Protein AF-A0A1Z9MIT4-F1 (afdb_monomer_lite)

Structure (mmCIF, N/CA/C/O backbone):
data_AF-A0A1Z9MIT4-F1
#
_entry.id   AF-A0A1Z9MIT4-F1
#
loop_
_atom_site.group_PDB
_atom_site.id
_atom_site.type_symbol
_atom_site.label_atom_id
_atom_site.label_alt_id
_atom_site.label_comp_id
_atom_site.label_asym_id
_atom_site.label_entity_id
_atom_site.label_seq_id
_atom_site.pdbx_PDB_ins_code
_atom_site.Cartn_x
_atom_site.Cartn_y
_atom_site.Cartn_z
_atom_site.occupancy
_atom_site.B_iso_or_equiv
_atom_site.auth_seq_id
_atom_site.auth_comp_id
_atom_site.auth_asym_id
_atom_site.auth_atom_id
_atom_site.pdbx_PDB_model_num
ATOM 1 N N . MET A 1 1 ? 41.852 8.679 -5.220 1.00 59.47 1 MET A N 1
ATOM 2 C CA . MET A 1 1 ? 40.420 9.047 -5.125 1.00 59.47 1 MET A CA 1
ATOM 3 C C . MET A 1 1 ? 40.067 9.125 -3.645 1.00 59.47 1 MET A C 1
ATOM 5 O O . MET A 1 1 ? 40.566 8.296 -2.900 1.00 59.47 1 MET A O 1
ATOM 9 N N . ASN A 1 2 ? 39.336 10.146 -3.193 1.00 88.75 2 ASN A N 1
ATOM 10 C CA . ASN A 1 2 ? 39.001 10.308 -1.770 1.00 88.75 2 ASN A CA 1
ATOM 11 C C . ASN A 1 2 ? 37.955 9.251 -1.363 1.00 88.75 2 ASN A C 1
ATOM 13 O O . ASN A 1 2 ? 36.942 9.133 -2.051 1.00 88.75 2 ASN A O 1
ATOM 17 N N . LEU A 1 3 ? 38.187 8.530 -0.262 1.00 81.19 3 LEU A N 1
ATOM 18 C CA . LEU A 1 3 ? 37.276 7.514 0.286 1.00 81.19 3 LEU A CA 1
ATOM 19 C C . LEU A 1 3 ? 35.855 8.061 0.486 1.00 81.19 3 LEU A C 1
ATOM 21 O O . LEU A 1 3 ? 34.888 7.401 0.129 1.00 81.19 3 LEU A O 1
ATOM 25 N N . ILE A 1 4 ? 35.730 9.314 0.939 1.00 82.81 4 ILE A N 1
ATOM 26 C CA . ILE A 1 4 ? 34.428 9.975 1.121 1.00 82.81 4 ILE A CA 1
ATOM 27 C C . ILE A 1 4 ? 33.688 10.105 -0.217 1.00 82.81 4 ILE A C 1
ATOM 29 O O . ILE A 1 4 ? 32.490 9.854 -0.290 1.00 82.81 4 ILE A O 1
ATOM 33 N N . LYS A 1 5 ? 34.394 10.459 -1.301 1.00 81.00 5 LYS A N 1
ATOM 34 C CA . LYS A 1 5 ? 33.775 10.587 -2.630 1.00 81.00 5 LYS A CA 1
ATOM 35 C C . LYS A 1 5 ? 33.303 9.233 -3.164 1.00 81.00 5 LYS A C 1
ATOM 37 O O . LYS A 1 5 ? 32.215 9.162 -3.718 1.00 81.00 5 LYS A O 1
ATOM 42 N N . GLN A 1 6 ? 34.080 8.170 -2.948 1.00 82.19 6 GLN A N 1
ATOM 43 C CA . GLN A 1 6 ? 33.701 6.812 -3.355 1.00 82.19 6 GLN A CA 1
ATOM 44 C C . GLN A 1 6 ? 32.456 6.319 -2.609 1.00 82.19 6 GLN A C 1
ATOM 46 O O . GLN A 1 6 ? 31.543 5.797 -3.242 1.00 82.19 6 GLN A O 1
ATOM 51 N N . SER A 1 7 ? 32.379 6.542 -1.293 1.00 77.38 7 SER A N 1
ATOM 52 C CA . SER A 1 7 ? 31.197 6.175 -0.506 1.00 77.38 7 SER A CA 1
ATOM 53 C C . SER A 1 7 ? 29.946 6.941 -0.947 1.00 77.38 7 SER A C 1
ATOM 55 O O . SER A 1 7 ? 28.888 6.340 -1.091 1.00 77.38 7 SER A O 1
ATOM 57 N N . VAL A 1 8 ? 30.054 8.246 -1.227 1.00 83.31 8 VAL A N 1
ATOM 58 C CA . VAL A 1 8 ? 28.917 9.053 -1.716 1.00 83.31 8 VAL A CA 1
ATOM 59 C C . VAL A 1 8 ? 28.437 8.580 -3.093 1.00 83.31 8 VAL A C 1
ATOM 61 O O . VAL A 1 8 ? 27.231 8.466 -3.314 1.00 83.31 8 VAL A O 1
ATOM 64 N N . GLU A 1 9 ? 29.352 8.278 -4.016 1.00 83.00 9 GLU A N 1
ATOM 65 C CA . GLU A 1 9 ? 29.001 7.746 -5.341 1.00 83.00 9 GLU A CA 1
ATOM 66 C C . GLU A 1 9 ? 28.324 6.375 -5.251 1.00 83.00 9 GLU A C 1
ATOM 68 O O . GLU A 1 9 ? 27.368 6.116 -5.984 1.00 83.00 9 GLU A O 1
ATOM 73 N N . GLN A 1 10 ? 28.788 5.510 -4.346 1.00 78.31 10 GLN A N 1
ATOM 74 C CA . GLN A 1 10 ? 28.192 4.197 -4.122 1.00 78.31 10 GLN A CA 1
ATOM 75 C C . GLN A 1 10 ? 26.768 4.312 -3.564 1.00 78.31 10 GLN A C 1
ATOM 77 O O . GLN A 1 10 ? 25.849 3.757 -4.160 1.00 78.31 10 GLN A O 1
ATOM 82 N N . ILE A 1 11 ? 26.565 5.119 -2.516 1.00 77.12 11 ILE A N 1
ATOM 83 C CA . ILE A 1 11 ? 25.235 5.382 -1.937 1.00 77.12 11 ILE A CA 1
ATOM 84 C C . ILE A 1 11 ? 24.285 5.967 -2.989 1.00 77.12 11 ILE A C 1
ATOM 86 O O . ILE A 1 11 ? 23.116 5.602 -3.046 1.00 77.12 11 ILE A O 1
ATOM 90 N N . SER A 1 12 ? 24.779 6.866 -3.847 1.00 74.44 12 SER A N 1
ATOM 91 C CA . SER A 1 12 ? 23.968 7.482 -4.904 1.00 74.44 12 SER A CA 1
ATOM 92 C C . SER A 1 12 ? 23.562 6.483 -5.991 1.00 74.44 12 SER A C 1
ATOM 94 O O . SER A 1 12 ? 22.472 6.582 -6.543 1.00 74.44 12 SER A O 1
ATOM 96 N N . LYS A 1 13 ? 24.424 5.514 -6.315 1.00 71.06 13 LYS A N 1
ATOM 97 C CA . LYS A 1 13 ? 24.085 4.437 -7.255 1.00 71.06 13 LYS A CA 1
ATOM 98 C C . LYS A 1 13 ? 23.090 3.458 -6.647 1.00 71.06 13 LYS A C 1
ATOM 100 O O . LYS A 1 13 ? 22.129 3.101 -7.317 1.00 71.06 13 LYS A O 1
ATOM 105 N N . GLU A 1 14 ? 23.310 3.055 -5.400 1.00 67.88 14 GLU A N 1
ATOM 106 C CA . GLU A 1 14 ? 22.408 2.164 -4.666 1.00 67.88 14 GLU A CA 1
ATOM 107 C C . GLU A 1 14 ? 21.022 2.803 -4.511 1.00 67.88 14 GLU A C 1
ATOM 10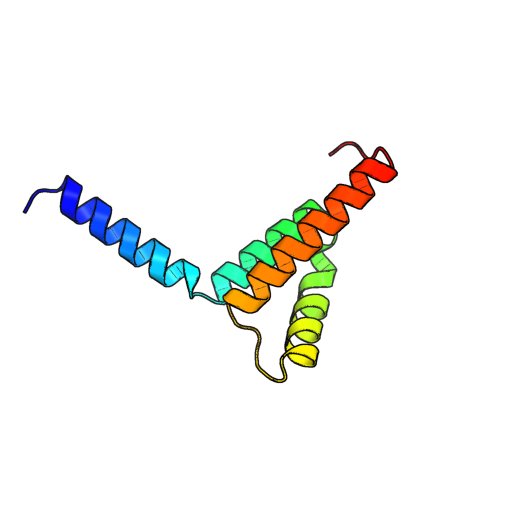9 O O . GLU A 1 14 ? 20.021 2.176 -4.843 1.00 67.88 14 GLU A O 1
ATOM 114 N N . SER A 1 15 ? 20.942 4.084 -4.137 1.00 63.72 15 SER A N 1
ATOM 115 C CA . SER A 1 15 ? 19.662 4.797 -4.039 1.00 63.72 15 SER A CA 1
ATOM 116 C C . SER A 1 15 ? 18.953 4.931 -5.387 1.00 63.72 15 SER A C 1
ATOM 118 O O . SER A 1 15 ? 17.733 4.783 -5.453 1.00 63.72 15 SER A O 1
ATOM 120 N N . PHE A 1 16 ? 19.700 5.158 -6.472 1.00 64.44 16 PHE A N 1
ATOM 121 C CA . PHE A 1 16 ? 19.134 5.212 -7.816 1.00 64.44 16 PHE A CA 1
ATOM 122 C C . PHE A 1 16 ? 18.577 3.852 -8.245 1.00 64.44 16 PHE A C 1
ATOM 124 O O . PHE A 1 16 ? 17.461 3.788 -8.747 1.00 64.44 16 PHE A O 1
ATOM 131 N N . ILE A 1 17 ? 19.310 2.760 -8.008 1.00 67.25 17 ILE A N 1
ATOM 132 C CA . ILE A 1 17 ? 18.842 1.398 -8.301 1.00 67.25 17 ILE A CA 1
ATOM 133 C C . ILE A 1 17 ? 17.575 1.088 -7.493 1.00 67.25 17 ILE A C 1
ATOM 135 O O . ILE A 1 17 ? 16.566 0.713 -8.085 1.00 67.25 17 ILE A O 1
ATOM 139 N N . ASN A 1 18 ? 17.577 1.362 -6.186 1.00 65.50 18 ASN A N 1
ATOM 140 C CA . ASN A 1 18 ? 16.433 1.119 -5.298 1.00 65.50 18 ASN A CA 1
ATOM 141 C C . ASN A 1 18 ? 15.197 1.955 -5.679 1.00 65.50 18 ASN A C 1
ATOM 143 O O . ASN A 1 18 ? 14.057 1.515 -5.521 1.00 65.50 18 ASN A O 1
ATOM 147 N N . TYR A 1 19 ? 15.399 3.161 -6.219 1.00 65.88 19 TYR A N 1
ATOM 148 C CA . TYR A 1 19 ? 14.304 3.990 -6.723 1.00 65.88 19 TYR A CA 1
ATOM 149 C C . TYR A 1 19 ? 13.631 3.383 -7.962 1.00 65.88 19 TYR A C 1
ATOM 151 O O . TYR A 1 19 ? 12.429 3.546 -8.150 1.00 65.88 19 TYR A O 1
ATOM 159 N N . TYR A 1 20 ? 14.352 2.645 -8.802 1.00 74.50 20 TYR A N 1
ATOM 160 C CA . TYR A 1 20 ? 13.729 1.941 -9.928 1.00 74.50 20 TYR A CA 1
ATOM 161 C C . TYR A 1 20 ? 13.330 0.504 -9.593 1.00 74.50 20 TYR A C 1
ATOM 163 O O . TYR A 1 20 ? 12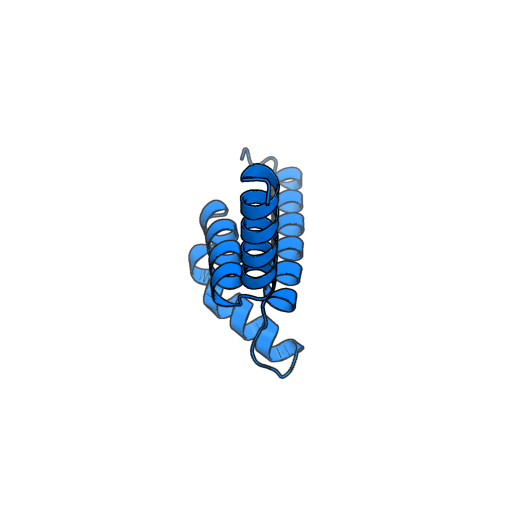.563 -0.088 -10.356 1.00 74.50 20 TYR A O 1
ATOM 171 N N . ASP A 1 21 ? 13.756 -0.012 -8.442 1.00 87.38 21 ASP A N 1
ATOM 172 C CA . ASP A 1 21 ? 13.411 -1.340 -7.956 1.00 87.38 21 ASP A CA 1
ATOM 173 C C . ASP A 1 21 ? 11.920 -1.449 -7.609 1.00 87.38 21 ASP A C 1
ATOM 175 O O . ASP A 1 21 ? 11.354 -0.673 -6.830 1.00 87.38 21 ASP A O 1
ATOM 179 N N . ARG A 1 22 ? 11.271 -2.418 -8.251 1.00 89.44 22 ARG A N 1
ATOM 180 C CA . ARG A 1 22 ? 9.861 -2.730 -8.053 1.00 89.44 22 ARG A CA 1
ATOM 181 C C . ARG A 1 22 ? 9.629 -3.446 -6.725 1.00 89.44 22 ARG A C 1
ATOM 183 O O . ARG A 1 22 ? 8.643 -3.125 -6.073 1.00 89.44 22 ARG A O 1
ATOM 190 N N . GLU A 1 23 ? 10.482 -4.394 -6.345 1.00 91.12 23 GLU A N 1
ATOM 191 C CA . GLU A 1 23 ? 10.324 -5.169 -5.107 1.00 91.12 23 GLU A CA 1
ATOM 192 C C . GLU A 1 23 ? 10.399 -4.235 -3.901 1.00 91.12 23 GLU A C 1
ATOM 194 O O . GLU A 1 23 ? 9.494 -4.240 -3.070 1.00 91.12 23 GLU A O 1
ATOM 199 N N . GLN A 1 24 ? 11.376 -3.323 -3.902 1.00 92.06 24 GLN A N 1
ATOM 200 C CA . GLN A 1 24 ? 11.490 -2.262 -2.901 1.00 92.06 24 GLN A CA 1
ATOM 201 C C . GLN A 1 24 ? 10.205 -1.419 -2.803 1.00 92.06 24 GLN A C 1
ATOM 203 O O . GLN A 1 24 ? 9.716 -1.142 -1.712 1.00 92.06 24 GLN A O 1
ATOM 208 N N . ALA A 1 25 ? 9.621 -1.025 -3.939 1.00 93.69 25 ALA A N 1
ATOM 209 C CA . ALA A 1 25 ? 8.371 -0.266 -3.943 1.00 93.69 25 ALA A CA 1
ATOM 210 C C . ALA A 1 25 ? 7.180 -1.092 -3.413 1.00 93.69 25 ALA A C 1
ATOM 212 O O . ALA A 1 25 ? 6.285 -0.550 -2.764 1.00 93.69 25 ALA A O 1
ATOM 213 N N . GLU A 1 26 ? 7.144 -2.400 -3.680 1.00 94.75 26 GLU A N 1
ATOM 214 C CA . GLU A 1 26 ? 6.125 -3.299 -3.129 1.00 94.75 26 GLU A CA 1
ATOM 215 C C . GLU A 1 26 ? 6.278 -3.518 -1.616 1.00 94.75 26 GLU A C 1
ATOM 217 O O . GLU A 1 26 ? 5.266 -3.721 -0.938 1.00 94.75 26 GLU A O 1
ATOM 222 N N . GLU A 1 27 ? 7.506 -3.494 -1.093 1.00 94.94 27 GLU A N 1
ATOM 223 C CA . GLU A 1 27 ? 7.790 -3.511 0.346 1.00 94.94 27 GLU A CA 1
ATOM 224 C C . GLU A 1 27 ? 7.341 -2.211 1.016 1.00 94.94 27 GLU A C 1
ATOM 226 O O . GLU A 1 27 ? 6.600 -2.266 1.993 1.00 94.94 27 GLU A O 1
ATOM 231 N N . GLU A 1 28 ? 7.673 -1.052 0.438 1.00 95.25 28 GLU A N 1
ATOM 232 C CA . GLU A 1 28 ? 7.210 0.258 0.925 1.00 95.25 28 GLU A CA 1
ATOM 233 C C . GLU A 1 28 ? 5.672 0.314 1.012 1.00 95.25 28 GLU A C 1
ATOM 235 O O . GLU A 1 28 ? 5.110 0.676 2.051 1.00 95.25 28 GLU A O 1
ATOM 240 N N . LEU A 1 29 ? 4.983 -0.140 -0.044 1.00 96.62 29 LEU A N 1
ATOM 241 C CA . LEU A 1 29 ? 3.521 -0.249 -0.055 1.00 96.62 29 LEU A CA 1
ATOM 242 C C . LEU A 1 29 ? 3.012 -1.202 1.040 1.00 96.62 29 LEU A C 1
ATOM 244 O O . LEU A 1 29 ? 1.992 -0.934 1.680 1.00 96.62 29 LEU A O 1
ATOM 248 N N . MET A 1 30 ? 3.686 -2.336 1.248 1.00 96.75 30 MET A N 1
ATOM 249 C CA . MET A 1 30 ? 3.306 -3.304 2.278 1.00 96.75 30 MET A CA 1
ATOM 250 C C . MET A 1 30 ? 3.446 -2.712 3.680 1.00 96.75 30 MET A C 1
ATOM 252 O O . MET A 1 30 ? 2.522 -2.849 4.484 1.00 96.75 30 MET A O 1
ATOM 256 N N . ASP A 1 31 ? 4.550 -2.026 3.962 1.00 96.88 31 ASP A N 1
ATOM 257 C CA . ASP A 1 31 ? 4.813 -1.387 5.252 1.00 96.88 31 ASP A CA 1
ATOM 258 C C . ASP A 1 31 ? 3.761 -0.323 5.567 1.00 96.88 31 ASP A C 1
ATOM 260 O O . ASP A 1 31 ? 3.181 -0.305 6.662 1.00 96.88 31 ASP A O 1
ATOM 264 N N . MET A 1 32 ? 3.436 0.518 4.582 1.00 96.75 32 MET A N 1
ATOM 265 C CA . MET A 1 32 ? 2.374 1.512 4.702 1.00 96.75 32 MET A CA 1
ATOM 266 C C . MET A 1 32 ? 1.029 0.849 5.011 1.00 96.75 32 MET A C 1
ATOM 268 O O . MET A 1 32 ? 0.362 1.214 5.987 1.00 96.75 32 MET A O 1
ATOM 272 N N . LEU A 1 33 ? 0.633 -0.169 4.245 1.00 96.75 33 LEU A N 1
ATOM 273 C CA . LEU A 1 33 ? -0.626 -0.879 4.469 1.00 96.75 33 LEU A CA 1
ATOM 274 C C . LEU A 1 33 ? -0.650 -1.581 5.832 1.00 96.75 33 LEU A C 1
ATOM 276 O O . LEU A 1 33 ? -1.652 -1.509 6.548 1.00 96.75 33 LEU A O 1
ATOM 280 N N . GLN A 1 34 ? 0.446 -2.225 6.229 1.00 95.69 34 GLN A N 1
ATOM 281 C CA . GLN A 1 34 ? 0.570 -2.905 7.513 1.00 95.69 34 GLN A CA 1
ATOM 282 C C . GLN A 1 34 ? 0.451 -1.927 8.685 1.00 95.69 34 GLN A C 1
ATOM 284 O O . GLN A 1 34 ? -0.301 -2.209 9.623 1.00 95.69 34 GLN A O 1
ATOM 289 N N . SER A 1 35 ? 1.098 -0.758 8.610 1.00 94.69 35 SER A N 1
ATOM 290 C CA . SER A 1 35 ? 0.996 0.295 9.635 1.00 94.69 35 SER A CA 1
ATOM 291 C C . SER A 1 35 ? -0.447 0.779 9.844 1.00 94.69 35 SER A C 1
ATOM 293 O O . SER A 1 35 ? -0.826 1.209 10.933 1.00 94.69 35 SER A O 1
ATOM 295 N N . ASN A 1 36 ? -1.286 0.624 8.817 1.00 93.06 36 ASN A N 1
ATOM 296 C CA . ASN A 1 36 ? -2.698 0.984 8.824 1.00 93.06 36 ASN A CA 1
ATOM 297 C C . ASN A 1 36 ? -3.642 -0.212 9.040 1.00 93.06 36 ASN A C 1
ATOM 299 O O . ASN A 1 36 ? -4.854 -0.064 8.902 1.00 93.06 36 ASN A O 1
ATOM 303 N N . ARG A 1 37 ? -3.119 -1.394 9.408 1.00 93.81 37 ARG A N 1
ATOM 304 C CA . ARG A 1 37 ? -3.880 -2.653 9.580 1.00 93.81 37 ARG A CA 1
ATOM 305 C C . ARG A 1 37 ? -4.585 -3.135 8.301 1.00 93.81 37 ARG A C 1
ATOM 307 O O . ARG A 1 37 ? -5.553 -3.891 8.366 1.00 93.81 37 ARG A O 1
ATOM 314 N N . LEU A 1 38 ? -4.067 -2.746 7.139 1.00 96.06 38 LEU A N 1
ATOM 315 C CA . LEU A 1 38 ? -4.580 -3.058 5.802 1.00 96.06 38 LEU A CA 1
ATOM 316 C C . LEU A 1 38 ? -3.702 -4.070 5.047 1.00 96.06 38 LEU A C 1
ATOM 318 O O . LEU A 1 38 ? -3.746 -4.121 3.825 1.00 96.06 38 LEU A O 1
ATOM 322 N N . PHE A 1 39 ? -2.927 -4.908 5.740 1.00 92.38 39 PHE A N 1
ATOM 323 C CA . PHE A 1 39 ? -1.974 -5.855 5.129 1.00 92.38 39 PHE A CA 1
ATOM 324 C C . PHE A 1 39 ? -2.580 -6.780 4.049 1.00 92.38 39 PHE A C 1
ATOM 326 O O . PHE A 1 39 ? -1.879 -7.225 3.149 1.00 92.38 39 PHE A O 1
ATOM 333 N N . LYS A 1 40 ? -3.895 -7.040 4.087 1.00 94.62 40 LYS A N 1
ATOM 334 C CA . LYS A 1 40 ? -4.610 -7.831 3.064 1.00 94.62 40 LYS A CA 1
ATOM 335 C C . LYS A 1 40 ? -4.850 -7.086 1.745 1.00 94.62 40 LYS A C 1
ATOM 337 O O . LYS A 1 40 ? -5.270 -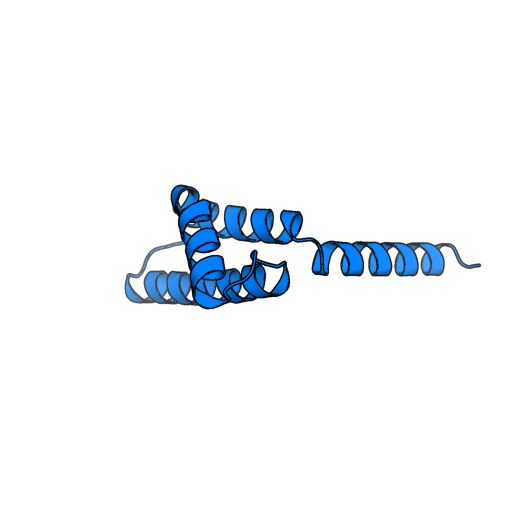7.702 0.774 1.00 94.62 40 LYS A O 1
ATOM 342 N N . MET A 1 41 ? -4.624 -5.774 1.710 1.00 96.50 41 MET A N 1
ATOM 343 C CA . MET A 1 41 ? -4.909 -4.933 0.547 1.00 96.50 41 MET A CA 1
ATOM 344 C C . MET A 1 41 ? -3.763 -4.893 -0.464 1.00 96.50 41 MET A C 1
ATOM 346 O O . MET A 1 41 ? -3.979 -4.366 -1.550 1.00 96.50 41 MET A O 1
ATOM 350 N N . LYS A 1 42 ? -2.578 -5.444 -0.154 1.00 94.31 42 LYS A N 1
ATOM 351 C CA . LYS A 1 42 ? -1.401 -5.371 -1.039 1.00 94.31 42 LYS A CA 1
ATOM 352 C C . LYS A 1 42 ? -1.732 -5.858 -2.451 1.00 94.31 42 LYS A C 1
ATOM 354 O O . LYS A 1 42 ? -1.653 -5.079 -3.398 1.00 94.31 42 LYS A O 1
ATOM 359 N N . ASP A 1 43 ? -2.183 -7.103 -2.573 1.00 94.31 43 ASP A N 1
ATOM 360 C CA . ASP A 1 43 ? -2.476 -7.714 -3.874 1.00 94.31 43 ASP A CA 1
ATOM 361 C C . ASP A 1 43 ? -3.618 -6.989 -4.594 1.00 94.31 43 ASP A C 1
ATOM 363 O O . ASP A 1 43 ? -3.538 -6.731 -5.790 1.00 94.31 43 ASP A O 1
ATOM 367 N N . THR A 1 44 ? -4.641 -6.553 -3.850 1.00 95.56 44 THR A N 1
ATOM 368 C CA . THR A 1 44 ? -5.766 -5.784 -4.412 1.00 95.56 44 THR A CA 1
ATOM 369 C C . THR A 1 44 ? -5.302 -4.446 -4.991 1.00 95.56 44 THR A C 1
ATOM 371 O O . THR A 1 44 ? -5.751 -4.044 -6.065 1.00 95.56 44 THR A O 1
ATOM 374 N N . THR A 1 45 ? -4.387 -3.758 -4.309 1.00 94.88 45 THR A N 1
ATOM 375 C CA . THR A 1 45 ? -3.804 -2.498 -4.778 1.00 94.88 45 THR A CA 1
ATOM 376 C C . THR A 1 45 ? -2.923 -2.724 -6.006 1.00 94.88 45 THR A C 1
ATOM 378 O O . THR A 1 45 ? -3.032 -1.978 -6.978 1.00 94.88 45 THR A O 1
ATOM 381 N N . LEU A 1 46 ? -2.092 -3.771 -6.017 1.00 94.00 46 LEU A N 1
ATOM 382 C CA . LEU A 1 46 ? -1.254 -4.100 -7.175 1.00 94.00 46 LEU A CA 1
ATOM 383 C C . LEU A 1 46 ? -2.094 -4.486 -8.402 1.00 94.00 46 LEU A C 1
ATOM 385 O O . LEU A 1 46 ? -1.807 -4.025 -9.510 1.00 94.00 46 LEU A O 1
ATOM 389 N N . ASP A 1 47 ? -3.163 -5.259 -8.207 1.00 94.25 47 ASP A N 1
ATOM 390 C CA . ASP A 1 47 ? -4.118 -5.605 -9.263 1.00 94.25 47 ASP A CA 1
ATOM 391 C C . ASP A 1 47 ? -4.866 -4.375 -9.782 1.00 94.25 47 ASP A C 1
ATOM 393 O O . ASP A 1 47 ? -5.075 -4.235 -10.992 1.00 94.25 47 ASP A O 1
ATOM 397 N N . PHE A 1 48 ? -5.227 -3.445 -8.895 1.00 93.81 48 PHE A N 1
ATOM 398 C CA . PHE A 1 48 ? -5.813 -2.167 -9.286 1.00 93.81 48 PHE A CA 1
ATOM 399 C C . PHE A 1 48 ? -4.856 -1.359 -10.172 1.00 93.81 48 PHE A C 1
ATOM 401 O O . PHE A 1 48 ? -5.260 -0.933 -11.256 1.00 93.81 48 PHE A O 1
ATOM 408 N N . ILE A 1 49 ? -3.585 -1.219 -9.774 1.00 92.62 49 ILE A N 1
ATOM 409 C CA . ILE A 1 49 ? -2.557 -0.526 -10.572 1.00 92.62 49 ILE A CA 1
ATOM 410 C C . ILE A 1 49 ? -2.415 -1.184 -11.949 1.00 92.62 49 ILE A C 1
ATOM 412 O O . ILE A 1 49 ? -2.405 -0.504 -12.979 1.00 92.62 49 ILE A O 1
ATOM 416 N N . LYS A 1 50 ? -2.361 -2.518 -11.995 1.00 91.00 50 LYS A N 1
ATOM 417 C CA . LYS A 1 50 ? -2.275 -3.270 -13.252 1.00 91.00 50 LYS A CA 1
ATOM 418 C C . LYS A 1 50 ? -3.484 -3.016 -14.153 1.00 91.00 50 LYS A C 1
ATOM 420 O O . LYS A 1 50 ? -3.331 -2.816 -15.358 1.00 91.00 50 LYS A O 1
ATOM 425 N N . LYS A 1 51 ? -4.687 -2.984 -13.574 1.00 93.31 51 LYS A N 1
ATOM 426 C CA . LYS A 1 51 ? -5.935 -2.727 -14.302 1.00 93.31 51 LYS A CA 1
ATOM 427 C C . LYS A 1 51 ? -5.971 -1.329 -14.922 1.00 93.31 51 LYS A C 1
ATOM 429 O O . LYS A 1 51 ? -6.440 -1.201 -16.049 1.00 93.31 51 LYS A O 1
ATOM 434 N N . ILE A 1 52 ? -5.500 -0.299 -14.214 1.00 88.69 52 ILE A N 1
ATOM 435 C CA . ILE A 1 52 ? -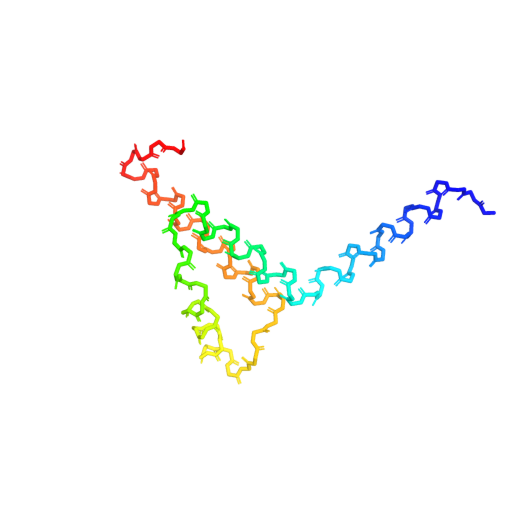5.545 1.090 -14.709 1.00 88.69 52 ILE A CA 1
ATOM 436 C C . ILE A 1 52 ? -4.421 1.407 -15.699 1.00 88.69 52 ILE A C 1
ATOM 438 O O . ILE A 1 52 ? -4.633 2.168 -16.638 1.00 88.69 52 ILE A O 1
ATOM 442 N N . THR A 1 53 ? -3.234 0.828 -15.507 1.00 84.62 53 THR A N 1
ATOM 443 C CA . THR A 1 53 ? -2.065 1.100 -16.360 1.00 84.62 53 THR A CA 1
ATOM 444 C C . THR A 1 53 ? -2.030 0.225 -17.611 1.00 84.62 53 THR A C 1
ATOM 446 O O . THR A 1 53 ? -1.327 0.549 -18.565 1.00 84.62 53 THR A O 1
ATOM 449 N N . GLY A 1 54 ? -2.755 -0.901 -17.616 1.00 81.44 54 GLY A N 1
ATOM 450 C CA . GLY A 1 54 ? -2.687 -1.904 -18.681 1.00 81.44 54 GLY A CA 1
ATOM 451 C C . GLY A 1 54 ? -1.337 -2.631 -18.752 1.00 81.44 54 GLY A C 1
ATOM 452 O O . GLY A 1 54 ? -1.101 -3.394 -19.688 1.00 81.44 54 GLY A O 1
ATOM 453 N N . GLN A 1 55 ? -0.449 -2.406 -17.779 1.00 77.44 55 GLN A N 1
ATOM 454 C CA . GLN A 1 55 ? 0.897 -2.966 -17.705 1.00 77.44 55 GLN A CA 1
ATOM 455 C C . GLN A 1 55 ? 1.159 -3.547 -16.314 1.00 77.44 55 GLN A C 1
ATOM 457 O O . GLN A 1 55 ? 0.437 -3.287 -15.353 1.00 77.44 55 GLN A O 1
ATOM 462 N N . SER A 1 56 ? 2.200 -4.371 -16.191 1.00 72.38 56 SER A N 1
ATOM 463 C CA . SER A 1 56 ? 2.691 -4.786 -14.879 1.00 72.38 56 SER A CA 1
ATOM 464 C C . SER A 1 56 ? 3.136 -3.552 -14.091 1.00 72.38 56 SER A C 1
ATOM 466 O O . SER A 1 56 ? 3.913 -2.753 -14.612 1.00 72.38 56 SER A O 1
ATOM 468 N N . SER A 1 57 ? 2.681 -3.430 -12.844 1.00 77.06 57 SER A N 1
ATOM 469 C CA . SER A 1 57 ? 3.045 -2.353 -11.917 1.00 77.06 57 SER A CA 1
ATOM 470 C C . SER A 1 57 ? 4.558 -2.106 -11.919 1.00 77.06 57 SER A C 1
ATOM 472 O O . SER A 1 57 ? 5.346 -3.042 -11.797 1.00 77.06 57 SER A O 1
ATOM 474 N N . ASN A 1 58 ? 4.990 -0.861 -12.078 1.00 86.94 58 ASN A N 1
ATOM 475 C CA . ASN A 1 58 ? 6.395 -0.493 -11.913 1.00 86.94 58 ASN A CA 1
ATOM 476 C C . ASN A 1 58 ? 6.581 0.306 -10.620 1.00 86.94 58 ASN A C 1
ATOM 478 O O . ASN A 1 58 ? 5.611 0.790 -10.029 1.00 86.94 58 ASN A O 1
ATOM 482 N N . SER A 1 59 ? 7.833 0.446 -10.199 1.00 89.62 59 SER A N 1
ATOM 483 C CA . SER A 1 59 ? 8.235 1.163 -8.986 1.00 89.62 59 SER A CA 1
ATOM 484 C C . SER A 1 59 ? 7.617 2.561 -8.875 1.00 89.62 59 SER A C 1
ATOM 486 O O . SER A 1 59 ? 7.106 2.924 -7.819 1.00 89.62 59 SER A O 1
ATOM 488 N N . PHE A 1 60 ? 7.561 3.312 -9.978 1.00 89.81 60 PHE A N 1
ATOM 489 C CA . PHE A 1 60 ? 6.920 4.629 -10.022 1.00 89.81 60 PHE A CA 1
ATOM 490 C C . PHE A 1 60 ? 5.417 4.562 -9.712 1.00 89.81 60 PHE A C 1
ATOM 492 O O . PHE A 1 60 ? 4.934 5.237 -8.806 1.00 89.81 60 PHE A O 1
ATOM 499 N N . THR A 1 61 ? 4.670 3.716 -10.425 1.00 92.06 61 THR A N 1
ATOM 500 C CA . THR A 1 61 ? 3.211 3.593 -10.244 1.00 92.06 61 THR A CA 1
ATOM 501 C C . THR A 1 61 ? 2.829 3.075 -8.860 1.00 92.06 61 THR A C 1
ATOM 503 O O . THR A 1 61 ? 1.812 3.498 -8.308 1.00 92.06 61 THR A O 1
ATOM 506 N N . ILE A 1 62 ? 3.653 2.194 -8.283 1.00 94.31 62 ILE A N 1
ATOM 507 C CA . ILE A 1 62 ? 3.460 1.685 -6.925 1.00 94.31 62 IL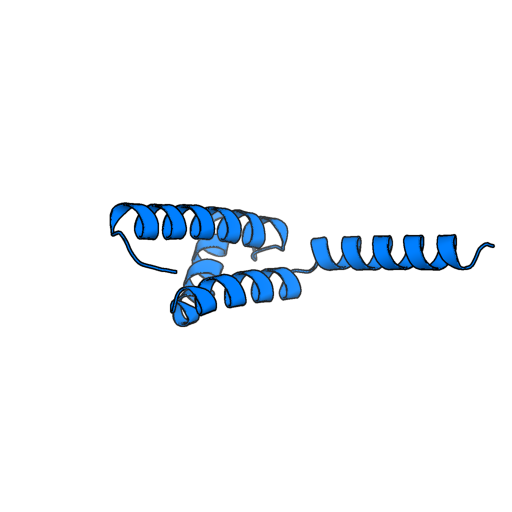E A CA 1
ATOM 508 C C . ILE A 1 62 ? 3.640 2.817 -5.912 1.00 94.31 62 ILE A C 1
ATOM 510 O O . ILE A 1 62 ? 2.736 3.039 -5.112 1.00 94.31 62 ILE A O 1
ATOM 514 N N . ARG A 1 63 ? 4.733 3.586 -5.991 1.00 94.31 63 ARG A N 1
ATOM 515 C CA . ARG A 1 63 ? 5.008 4.684 -5.046 1.00 94.31 63 ARG A CA 1
ATOM 516 C C . ARG A 1 63 ? 4.022 5.844 -5.146 1.00 94.31 63 ARG A C 1
ATOM 518 O O . ARG A 1 63 ? 3.614 6.390 -4.125 1.00 94.31 63 ARG A O 1
ATOM 525 N N . GLU A 1 64 ? 3.587 6.208 -6.351 1.00 94.69 64 GLU A N 1
ATOM 526 C CA . GLU A 1 64 ? 2.545 7.235 -6.504 1.00 94.69 64 GLU A CA 1
ATOM 527 C C . GLU A 1 64 ? 1.211 6.774 -5.895 1.00 94.69 64 GLU A C 1
ATOM 529 O O . GLU A 1 64 ? 0.519 7.555 -5.237 1.00 94.69 64 GLU A O 1
ATOM 534 N N . THR A 1 65 ? 0.879 5.488 -6.040 1.00 95.06 65 THR A N 1
ATOM 535 C CA . THR A 1 65 ? -0.310 4.905 -5.401 1.00 95.06 65 THR A CA 1
ATOM 536 C C . THR A 1 65 ? -0.160 4.849 -3.881 1.00 95.06 65 THR A C 1
ATOM 538 O O . THR A 1 65 ? -1.093 5.210 -3.166 1.00 95.06 65 THR A O 1
ATOM 541 N N . ASP A 1 66 ? 1.009 4.450 -3.381 1.00 95.44 66 ASP A N 1
ATOM 542 C CA . ASP A 1 66 ? 1.329 4.414 -1.953 1.00 95.44 66 ASP A CA 1
ATOM 543 C C . ASP A 1 66 ? 1.173 5.796 -1.295 1.00 95.44 66 ASP A C 1
ATOM 545 O O . ASP A 1 66 ? 0.467 5.954 -0.293 1.00 95.44 66 ASP A O 1
ATOM 549 N N . LYS A 1 67 ? 1.726 6.834 -1.930 1.00 96.56 67 LYS A N 1
ATOM 550 C CA . LYS A 1 67 ? 1.593 8.227 -1.490 1.00 96.56 67 LYS A CA 1
ATOM 551 C C . LYS A 1 67 ? 0.139 8.695 -1.485 1.00 96.56 67 LYS A C 1
ATOM 553 O O . LYS A 1 67 ? -0.295 9.358 -0.540 1.00 96.56 67 LYS A O 1
ATOM 558 N N . PHE A 1 68 ? -0.622 8.364 -2.528 1.00 97.12 68 PHE A N 1
ATOM 559 C CA . PHE A 1 68 ? -2.044 8.696 -2.598 1.00 97.12 68 PHE A CA 1
ATOM 560 C C . PHE A 1 68 ? -2.833 8.041 -1.455 1.00 97.12 68 PHE A C 1
ATOM 562 O O . PHE A 1 68 ? -3.569 8.732 -0.745 1.00 97.12 68 PHE A O 1
ATOM 569 N N . LEU A 1 69 ? -2.648 6.735 -1.240 1.00 96.44 69 LEU A N 1
ATOM 570 C CA . LEU A 1 69 ? -3.322 5.990 -0.175 1.00 96.44 69 LEU A CA 1
ATOM 571 C C . LEU A 1 69 ? -2.935 6.506 1.211 1.00 96.44 69 LEU A C 1
ATOM 573 O O . LEU A 1 69 ? -3.816 6.696 2.046 1.00 96.44 69 LEU A O 1
ATOM 577 N N . SER A 1 70 ? -1.654 6.798 1.438 1.00 96.06 70 SER A N 1
ATOM 578 C CA . SER A 1 70 ? -1.167 7.387 2.690 1.00 96.06 70 SER A CA 1
ATOM 579 C C . SER A 1 70 ? -1.877 8.698 3.012 1.00 96.06 70 SER A C 1
ATOM 581 O O . SER A 1 70 ? -2.391 8.873 4.117 1.00 96.06 70 SER A O 1
ATOM 583 N N . ASN A 1 71 ? -1.959 9.609 2.037 1.00 97.06 71 ASN A N 1
ATOM 584 C CA . ASN A 1 71 ? -2.647 10.887 2.212 1.00 97.06 71 ASN A CA 1
ATOM 585 C C . ASN A 1 71 ? -4.138 10.687 2.501 1.00 97.06 71 ASN A C 1
ATOM 587 O O . ASN A 1 71 ? -4.672 11.303 3.420 1.00 97.06 71 ASN A O 1
ATOM 591 N N . PHE A 1 72 ? -4.796 9.794 1.760 1.00 96.50 72 PHE A N 1
ATOM 592 C CA . PHE A 1 72 ? -6.212 9.494 1.951 1.00 96.50 72 PHE A CA 1
ATOM 593 C C . PHE A 1 72 ? -6.502 8.892 3.335 1.00 96.50 72 PHE A C 1
ATOM 595 O O . PHE A 1 72 ? -7.417 9.336 4.025 1.00 96.50 72 PHE A O 1
ATOM 602 N N . ILE A 1 73 ? -5.703 7.917 3.775 1.00 94.88 73 ILE A N 1
ATOM 603 C CA . ILE A 1 73 ? -5.854 7.285 5.091 1.00 94.88 73 ILE A CA 1
ATOM 604 C C . ILE A 1 73 ? -5.584 8.293 6.211 1.00 94.88 73 ILE A C 1
ATOM 606 O O . ILE A 1 73 ? -6.314 8.310 7.202 1.00 94.88 73 ILE A O 1
ATOM 610 N N . ASN A 1 74 ? -4.568 9.145 6.067 1.00 93.75 74 ASN A N 1
ATOM 611 C CA . ASN A 1 74 ? -4.270 10.177 7.057 1.00 93.75 74 ASN A CA 1
ATOM 612 C C . ASN A 1 74 ? -5.404 11.202 7.170 1.00 93.75 74 ASN A C 1
ATOM 614 O O . ASN A 1 74 ? -5.791 11.537 8.288 1.00 93.75 74 ASN A O 1
ATOM 618 N N . GLU A 1 75 ? -5.986 11.632 6.049 1.00 95.75 75 GLU A N 1
ATOM 619 C CA . GLU A 1 75 ? -7.170 12.497 6.058 1.00 95.75 75 GLU A CA 1
ATOM 620 C C . GLU A 1 75 ? -8.331 11.823 6.802 1.00 95.75 75 GLU A C 1
ATOM 622 O O . GLU A 1 75 ? -8.924 12.425 7.694 1.00 95.75 75 GLU A O 1
ATOM 627 N N . LEU A 1 76 ? -8.607 10.540 6.533 1.00 94.44 76 LEU A N 1
ATOM 628 C 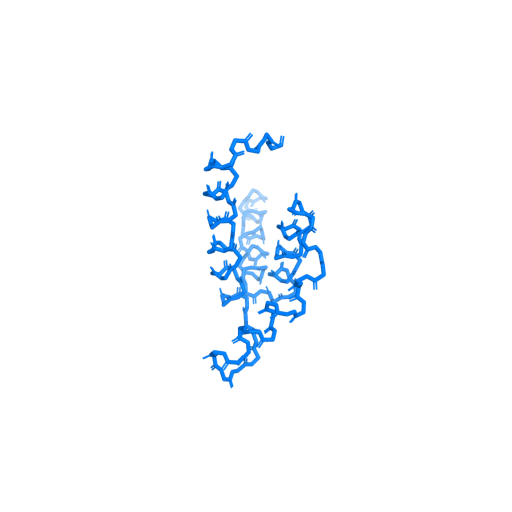CA . LEU A 1 76 ? -9.629 9.793 7.275 1.00 94.44 76 LEU A CA 1
ATOM 629 C C . LEU A 1 76 ? -9.330 9.751 8.779 1.00 94.44 76 LEU A C 1
ATOM 631 O O . LEU A 1 76 ? -10.221 10.005 9.586 1.00 94.44 76 LEU A O 1
ATOM 635 N N . LYS A 1 77 ? -8.087 9.466 9.182 1.00 92.88 77 LYS A N 1
ATOM 636 C CA . LYS A 1 77 ? -7.712 9.451 10.605 1.00 92.88 77 LYS A CA 1
ATOM 637 C C . LYS A 1 77 ? -7.966 10.799 11.278 1.00 92.88 77 LYS A C 1
ATOM 639 O O . LYS A 1 77 ? -8.464 10.806 12.400 1.00 92.88 77 LYS A O 1
ATOM 644 N N . ILE A 1 78 ? -7.668 11.908 10.597 1.00 93.00 78 ILE A N 1
ATOM 645 C CA . ILE A 1 78 ? -7.944 13.265 11.090 1.00 93.00 78 ILE A CA 1
ATOM 646 C C . ILE A 1 78 ? -9.453 13.471 11.259 1.00 93.00 78 ILE A C 1
ATOM 648 O O . ILE A 1 78 ? -9.891 13.851 12.343 1.00 93.00 78 ILE A O 1
ATOM 652 N N . GLN A 1 79 ? -10.247 13.172 10.226 1.00 93.56 79 GLN A N 1
ATOM 653 C CA . GLN A 1 79 ? -11.703 13.372 10.243 1.00 93.56 79 GLN A CA 1
ATOM 654 C C . GLN A 1 79 ? -12.415 12.542 11.323 1.00 93.56 79 GLN A C 1
ATOM 656 O O . GLN A 1 79 ? -13.418 12.982 11.878 1.00 93.56 79 GLN A O 1
ATOM 661 N N . TYR A 1 80 ? -11.900 11.349 11.633 1.00 93.31 80 TYR A N 1
ATOM 662 C CA . TYR A 1 80 ? -12.467 10.450 12.645 1.00 93.31 80 TYR A CA 1
ATOM 663 C C . TYR A 1 80 ? -11.755 10.518 14.008 1.00 93.31 80 TYR A C 1
ATOM 665 O O . TYR A 1 80 ? -12.000 9.660 14.856 1.00 93.31 80 TYR A O 1
ATOM 673 N N . GLU A 1 81 ? -10.866 11.497 14.220 1.00 84.94 81 GLU A N 1
ATOM 674 C CA . GLU A 1 81 ? -10.070 11.667 15.451 1.00 84.94 81 GLU A CA 1
ATOM 675 C C . GLU A 1 81 ? -9.334 10.386 15.904 1.00 84.94 81 GLU A C 1
ATOM 677 O O . GLU A 1 81 ? -9.119 10.130 17.095 1.00 84.94 81 GLU A O 1
ATOM 682 N N . ILE A 1 82 ? -8.927 9.550 14.946 1.00 80.50 82 ILE A N 1
ATOM 683 C CA . ILE A 1 82 ? -8.220 8.299 15.219 1.00 80.50 82 ILE A CA 1
ATOM 684 C C . ILE A 1 82 ? -6.788 8.647 15.627 1.00 80.50 82 ILE A C 1
ATOM 686 O O . ILE A 1 82 ? -5.992 9.113 14.812 1.00 80.50 82 ILE A O 1
ATOM 690 N N . LYS A 1 83 ? -6.442 8.397 16.895 1.00 67.44 83 LYS A N 1
ATOM 691 C CA . LYS A 1 83 ? -5.064 8.541 17.384 1.00 67.44 83 LYS A CA 1
ATOM 692 C C . LYS A 1 83 ? -4.156 7.529 16.676 1.00 67.44 83 LYS A C 1
ATOM 694 O O . LYS A 1 83 ? -4.481 6.341 16.640 1.00 67.44 83 LYS A O 1
ATOM 699 N N . ALA A 1 84 ? -3.071 8.041 16.093 1.00 59.91 84 ALA A N 1
ATOM 700 C CA . ALA A 1 84 ? -2.039 7.271 15.400 1.00 59.91 84 ALA A CA 1
ATOM 701 C C . ALA A 1 84 ? -1.275 6.339 16.348 1.00 59.91 84 ALA A C 1
ATOM 703 O O . ALA A 1 84 ? -1.062 6.735 17.519 1.00 59.91 84 ALA A O 1
#

Foldseek 3Di:
DDPVVVVVVVVVVVVVVLLFDAVNLLVLLCVLCVVVVNNVCSVVLQVVLCVVVVHRDTSVSSNVSSVVVNVVVVVVCVVVVPDD

Sequence (84 aa):
MNLIKQSVEQISKESFINYYDREQAEEELMDMLQSNRLFKMKDTTLDFIKKITGQSSNSFTIRETDKFLSNFINELKIQYEIKA

Radius of gyration: 16.52 Å; chains: 1; bounding box: 53×21×36 Å

pLDDT: mean 87.43, std 10.38, range [59.47, 97.12]

Secondary structure (DSSP, 8-state):
--HHHHHHHHHHHHHHHHHH-HHHHHHHHHHHHHHTT-GGGHHHHHHHHHHHHSS---HHHHHHHHHHHHHHHHHHHHHTT---